Protein AF-A0A7H8TDL2-F1 (afdb_monomer)

Sequence (113 aa):
MQLPDQQLRAGHIPAEIYRQIPDSTDLRKVVIVQEAPRNYTGPIILTLLIIAGSIAVLLVIAFVAQIVAASAVAVLSATGGLSYTINRASKKRELPRSRVRSQPVRSKHRRFK

Secondary structure (DSSP, 8-state):
--HHHHHHHTTPPPHHHHTTS-TTS-GGG-----------HHHHHHHHHHHHHHHHHHHHHHHHHHHHHHHHHHHHHHHHHHHHHHHHHHHHH--------------------

Foldseek 3Di:
DPPPVVCVVVVHDDPVVVVVDPPPDDPVPDDDDPDDPPDCPVVVVVVVCVVVVVVVVVVVVVVVVVVVVVVVVVCCCVVVVVVVVVVVVVVVVPPDPDDPDDDDPDDDDDDDD

Radius of gyration: 48.39 Å; Cα contacts (8 Å, |Δi|>4): 10; chains: 1; bounding box: 110×37×119 Å

Organism: Streptomyces chartreusis (NCBI:txid1969)

Solvent-accessible surface area (backbone atoms only — not comparable to full-atom values): 7305 Å² total; per-residue (Å²): 139,74,62,68,67,53,36,52,74,68,74,39,81,56,74,72,55,61,75,72,50,60,94,88,58,62,76,93,72,68,78,83,78,78,74,75,81,86,73,60,64,64,64,53,52,52,52,52,50,52,53,52,49,52,53,51,53,52,50,50,53,52,49,53,51,48,52,53,53,50,49,53,50,51,51,47,50,56,51,49,52,48,50,54,49,50,54,51,53,55,63,63,66,72,59,82,89,75,79,92,78,78,84,81,88,77,76,91,80,90,74,91,129

Mean predicted aligned error: 19.26 Å

pLDDT: mean 71.49, std 17.08, range [43.12, 98.38]

Structure (mmCIF, N/CA/C/O backbone):
data_AF-A0A7H8TDL2-F1
#
_entry.id   AF-A0A7H8TDL2-F1
#
loop_
_atom_site.group_PDB
_atom_site.id
_atom_site.type_symbol
_atom_site.label_atom_id
_atom_site.label_alt_id
_atom_site.label_comp_id
_atom_site.label_asym_id
_atom_site.label_entity_id
_atom_site.label_seq_id
_atom_site.pdbx_PDB_ins_code
_atom_site.Cartn_x
_atom_site.Cartn_y
_atom_site.Cartn_z
_atom_site.occupancy
_atom_site.B_iso_or_equiv
_atom_site.auth_seq_id
_atom_site.auth_comp_id
_atom_site.auth_asym_id
_atom_site.auth_atom_id
_atom_site.pdbx_PDB_model_num
ATOM 1 N N . MET A 1 1 ? -6.374 -12.258 33.564 1.00 43.12 1 MET A N 1
ATOM 2 C CA . MET A 1 1 ? -7.160 -12.008 34.792 1.00 43.12 1 MET A CA 1
ATOM 3 C C . MET A 1 1 ? -8.336 -11.107 34.416 1.00 43.12 1 MET A C 1
ATOM 5 O O . MET A 1 1 ? -8.136 -9.916 34.258 1.00 43.12 1 MET A O 1
ATOM 9 N N . GLN A 1 2 ? -9.517 -11.688 34.162 1.00 55.22 2 GLN A N 1
ATOM 10 C CA . GLN A 1 2 ? -10.737 -11.022 33.646 1.00 55.22 2 GLN A CA 1
ATOM 11 C C . GLN A 1 2 ? -11.838 -10.930 34.722 1.00 55.22 2 GLN A C 1
ATOM 13 O O . GLN A 1 2 ? -13.022 -11.091 34.443 1.00 55.22 2 GLN A O 1
ATOM 18 N N . LEU A 1 3 ? -11.449 -10.743 35.984 1.00 60.72 3 LEU A N 1
ATOM 19 C CA . LEU A 1 3 ? -12.403 -10.673 37.092 1.00 60.72 3 LEU A CA 1
ATOM 20 C C . LEU A 1 3 ? -13.315 -9.425 37.082 1.00 60.72 3 LEU A C 1
ATOM 22 O O . LEU A 1 3 ? -14.504 -9.595 37.349 1.00 60.72 3 LEU A O 1
ATOM 26 N N . PRO A 1 4 ? -12.841 -8.198 36.772 1.00 59.53 4 PRO A N 1
ATOM 27 C CA . PRO A 1 4 ? -13.658 -7.005 37.011 1.00 59.53 4 PRO A CA 1
ATOM 28 C C . PRO A 1 4 ? -14.855 -6.886 36.055 1.00 59.53 4 PRO A C 1
ATOM 30 O O . PRO A 1 4 ? -15.955 -6.553 36.493 1.00 59.53 4 PRO A O 1
ATOM 33 N N . ASP A 1 5 ? -14.682 -7.251 34.781 1.00 60.34 5 ASP A N 1
ATOM 34 C CA . ASP A 1 5 ? -15.746 -7.160 33.771 1.00 60.34 5 ASP A CA 1
ATOM 35 C C . ASP A 1 5 ? -16.893 -8.142 34.044 1.00 60.34 5 ASP A C 1
ATOM 37 O O . ASP A 1 5 ? -18.061 -7.828 33.814 1.00 60.34 5 ASP A O 1
ATOM 41 N N . GLN A 1 6 ? -16.580 -9.331 34.570 1.00 60.09 6 GLN A N 1
ATOM 42 C CA . GLN A 1 6 ? -17.589 -10.333 34.923 1.00 60.09 6 GLN A CA 1
ATOM 43 C C . GLN A 1 6 ? -18.373 -9.939 36.178 1.00 60.09 6 GLN A C 1
ATOM 45 O O . GLN A 1 6 ? -19.579 -10.176 36.233 1.00 60.09 6 GLN A O 1
ATOM 50 N N . GLN A 1 7 ? -17.726 -9.293 37.154 1.00 57.59 7 GLN A N 1
ATOM 51 C CA . GLN A 1 7 ? -18.399 -8.797 38.359 1.00 57.59 7 GLN A CA 1
ATOM 52 C C . GLN A 1 7 ? -19.342 -7.629 38.048 1.00 57.59 7 GLN A C 1
ATOM 54 O O . GLN A 1 7 ? -20.481 -7.634 38.517 1.00 57.59 7 GLN A O 1
ATOM 59 N N . LEU A 1 8 ? -18.932 -6.704 37.170 1.00 61.84 8 LEU A N 1
ATOM 60 C CA . LEU A 1 8 ? -19.797 -5.623 36.682 1.00 61.84 8 LEU A CA 1
ATOM 61 C C . LEU A 1 8 ? -21.012 -6.161 35.913 1.00 61.84 8 LEU A C 1
ATOM 63 O O . LEU A 1 8 ? -22.133 -5.695 36.112 1.00 61.84 8 LEU A O 1
ATOM 67 N N . ARG A 1 9 ? -20.816 -7.186 35.074 1.00 61.66 9 ARG A N 1
ATOM 68 C CA . ARG A 1 9 ? -21.903 -7.833 34.317 1.00 61.66 9 ARG A CA 1
ATOM 69 C C . ARG A 1 9 ? -22.863 -8.635 35.204 1.00 61.66 9 ARG A C 1
ATOM 71 O O . ARG A 1 9 ? -24.020 -8.803 34.835 1.00 61.66 9 ARG A O 1
ATOM 78 N N . ALA A 1 10 ? -22.393 -9.093 36.365 1.00 64.19 10 ALA A N 1
ATOM 79 C CA . ALA A 1 10 ? -23.187 -9.755 37.401 1.00 64.19 10 ALA A CA 1
ATOM 80 C C . ALA A 1 10 ? -23.908 -8.768 38.345 1.00 64.19 10 ALA A C 1
ATOM 82 O O . ALA A 1 10 ? -24.523 -9.192 39.322 1.00 64.19 10 ALA A O 1
ATOM 83 N N . GLY A 1 11 ? -23.835 -7.456 38.083 1.00 59.44 11 GLY A N 1
ATOM 84 C CA . GLY A 1 11 ? -24.460 -6.433 38.926 1.00 59.44 11 GLY A CA 1
ATOM 85 C C . GLY A 1 11 ? -23.774 -6.253 40.283 1.00 59.44 11 GLY A C 1
ATOM 86 O O . GLY A 1 11 ? -24.365 -5.687 41.201 1.00 59.44 11 GLY A O 1
ATOM 87 N N . HIS A 1 12 ? -22.544 -6.746 40.441 1.00 64.12 12 HIS A N 1
ATOM 88 C CA . HIS A 1 12 ? -21.730 -6.518 41.628 1.00 64.12 12 HIS A CA 1
ATOM 89 C C . HIS A 1 12 ? -20.793 -5.337 41.392 1.00 64.12 12 HIS A C 1
ATOM 91 O O . HIS A 1 12 ? -20.029 -5.303 40.429 1.00 64.12 12 HIS A O 1
ATOM 97 N N . ILE A 1 13 ? -20.860 -4.357 42.292 1.00 63.59 13 ILE A N 1
ATOM 98 C CA . ILE A 1 13 ? -19.959 -3.208 42.289 1.00 63.59 13 ILE A CA 1
ATOM 99 C C . ILE A 1 13 ? -18.567 -3.723 42.701 1.00 63.59 13 ILE A C 1
ATOM 101 O O . ILE A 1 13 ? -18.439 -4.323 43.771 1.00 63.59 13 ILE A O 1
ATOM 105 N N . PRO A 1 14 ? -17.521 -3.546 41.873 1.00 65.19 14 PRO A N 1
ATOM 106 C CA . PRO A 1 14 ? -16.172 -3.982 42.206 1.00 65.19 14 PRO A CA 1
ATOM 107 C C . PRO A 1 14 ? -15.702 -3.354 43.521 1.00 65.19 14 PRO A C 1
ATOM 109 O O . PRO A 1 14 ? -15.897 -2.160 43.748 1.00 65.19 14 PRO A O 1
ATOM 112 N N . ALA A 1 15 ? -15.031 -4.141 44.367 1.00 62.38 15 ALA A N 1
ATOM 113 C CA . ALA A 1 15 ? -14.517 -3.701 45.672 1.00 62.38 15 ALA A CA 1
ATOM 114 C C . ALA A 1 15 ? -13.59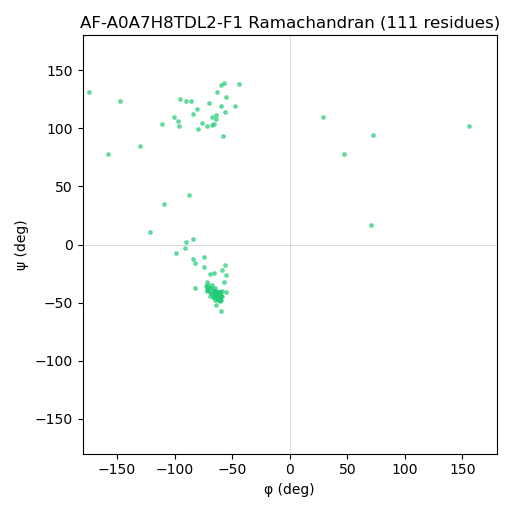8 -2.466 45.587 1.00 62.38 15 ALA A C 1
ATOM 116 O O . ALA A 1 15 ? -13.505 -1.688 46.532 1.00 62.38 15 ALA A O 1
ATOM 117 N N . GLU A 1 16 ? -12.952 -2.261 44.439 1.00 64.94 16 GLU A N 1
ATOM 118 C CA . GLU A 1 16 ? -12.104 -1.097 44.185 1.00 64.94 16 GLU A CA 1
ATOM 119 C C . GLU A 1 16 ? -12.914 0.200 44.014 1.00 64.94 16 GLU A C 1
ATOM 121 O O . GLU 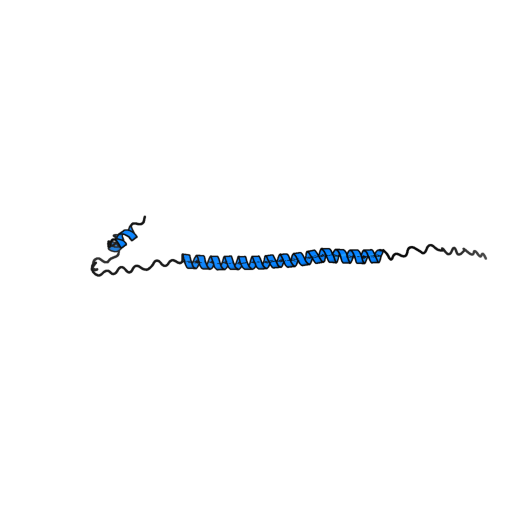A 1 16 ? -12.474 1.262 44.442 1.00 64.94 16 GLU A O 1
ATOM 126 N N . ILE A 1 17 ? -14.135 0.119 43.467 1.00 66.25 17 ILE A N 1
ATOM 127 C CA . ILE A 1 17 ? -15.028 1.280 43.330 1.00 66.25 17 ILE A CA 1
ATOM 128 C C . ILE A 1 17 ? -15.563 1.694 44.705 1.00 66.25 17 ILE A C 1
ATOM 130 O O . ILE A 1 17 ? -15.642 2.884 44.989 1.00 66.25 17 ILE A O 1
ATOM 134 N N . TYR A 1 18 ? -15.836 0.739 45.601 1.00 62.69 18 TYR A N 1
ATOM 135 C CA . TYR A 1 18 ? -16.234 1.043 46.983 1.00 62.69 18 TYR A CA 1
ATOM 136 C C . TYR A 1 18 ? -15.207 1.898 47.736 1.00 62.69 18 TYR A C 1
ATOM 138 O O . TYR A 1 18 ? -15.602 2.718 48.553 1.00 62.69 18 TYR A O 1
ATOM 146 N N . ARG A 1 19 ? -13.907 1.753 47.446 1.00 67.50 19 ARG A N 1
ATOM 147 C CA . ARG A 1 19 ? -12.848 2.570 48.068 1.00 67.50 19 ARG A CA 1
ATOM 148 C C . ARG A 1 19 ? -12.776 4.001 47.540 1.00 67.50 19 ARG A C 1
ATOM 150 O O . ARG A 1 19 ? -12.175 4.851 48.187 1.00 67.50 19 ARG A O 1
ATOM 157 N N . GLN A 1 20 ? -13.340 4.255 46.363 1.00 71.12 20 GLN A N 1
ATOM 158 C CA . GLN A 1 20 ? -13.337 5.569 45.718 1.00 71.12 20 GLN A CA 1
ATOM 159 C C . GLN A 1 20 ? -14.651 6.332 45.944 1.00 71.12 20 GLN A C 1
ATOM 161 O O . GLN A 1 20 ? -14.740 7.507 45.591 1.00 71.12 20 GLN A O 1
ATOM 166 N N . ILE A 1 21 ? -15.664 5.687 46.535 1.00 66.38 21 ILE A N 1
ATOM 167 C CA . ILE A 1 21 ? -16.933 6.319 46.898 1.00 66.38 21 ILE A CA 1
ATOM 168 C C . ILE A 1 21 ? -16.773 6.974 48.281 1.00 66.38 21 ILE A C 1
ATOM 170 O O . ILE A 1 21 ? -16.437 6.280 49.236 1.00 66.38 21 ILE A O 1
ATOM 174 N N . PRO A 1 22 ? -17.027 8.287 48.424 1.00 71.69 22 PRO A N 1
ATOM 175 C CA . PRO A 1 22 ? -17.036 8.946 49.728 1.00 71.69 22 PRO A CA 1
ATOM 176 C C . PRO A 1 22 ? -18.088 8.328 50.658 1.00 71.69 22 PRO A C 1
ATOM 178 O O . PRO A 1 22 ? -19.227 8.135 50.229 1.00 71.69 22 PRO A O 1
ATOM 181 N N . ASP A 1 23 ? -17.743 8.104 51.930 1.00 68.19 23 ASP A N 1
ATOM 182 C CA . ASP A 1 23 ? -18.572 7.401 52.932 1.00 68.19 23 ASP A CA 1
ATOM 183 C C . ASP A 1 23 ? -19.980 8.000 53.152 1.00 68.19 23 ASP A C 1
ATOM 185 O O . ASP A 1 23 ? -20.870 7.334 53.678 1.00 68.19 23 ASP A O 1
ATOM 189 N N . SER A 1 24 ? -20.216 9.251 52.739 1.00 70.25 24 SER A N 1
ATOM 190 C CA . SER A 1 24 ? -21.518 9.934 52.806 1.00 70.25 24 SER A CA 1
ATOM 191 C C . SER A 1 24 ? -22.400 9.749 51.560 1.00 70.25 24 SER A C 1
ATOM 193 O O . SER A 1 24 ? -23.487 10.325 51.481 1.00 70.25 24 SER A O 1
ATOM 195 N N . THR A 1 25 ? -21.950 8.968 50.576 1.00 66.19 25 THR A N 1
ATOM 196 C CA . THR A 1 25 ? -22.644 8.782 49.295 1.00 66.19 25 THR A CA 1
ATOM 197 C C . THR A 1 25 ? -23.614 7.606 49.366 1.00 66.19 25 THR A C 1
ATOM 199 O O . THR A 1 25 ? -23.223 6.473 49.637 1.00 66.19 25 THR A O 1
ATOM 202 N N . ASP A 1 26 ? -24.890 7.856 49.067 1.00 64.50 26 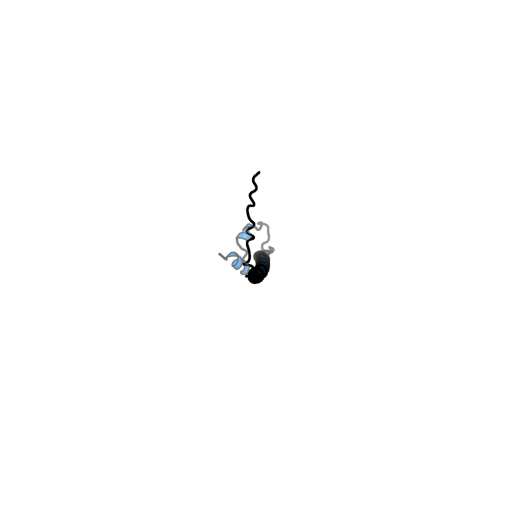ASP A N 1
ATOM 203 C CA . ASP A 1 26 ? -25.909 6.808 48.989 1.00 64.50 26 ASP A CA 1
ATOM 204 C C . ASP A 1 26 ? -25.638 5.867 47.804 1.00 64.50 26 ASP A C 1
ATOM 206 O O . ASP A 1 26 ? -25.814 6.225 46.635 1.00 64.50 26 ASP A O 1
ATOM 210 N N . LEU A 1 27 ? -25.245 4.633 48.123 1.00 66.69 27 LEU A N 1
ATOM 211 C CA . LEU A 1 27 ? -24.951 3.560 47.171 1.00 66.69 27 LEU A CA 1
ATOM 212 C C . LEU A 1 27 ? -26.144 3.207 46.271 1.00 66.69 27 LEU A C 1
ATOM 214 O O . LEU A 1 27 ? -25.944 2.680 45.177 1.00 66.69 27 LEU A O 1
ATOM 218 N N . ARG A 1 28 ? -27.381 3.518 46.685 1.00 65.31 28 ARG A N 1
ATOM 219 C CA . ARG A 1 28 ? -28.585 3.305 45.863 1.00 65.31 28 ARG A CA 1
ATOM 220 C C . ARG A 1 28 ? -28.719 4.322 44.727 1.00 65.31 28 ARG A C 1
ATOM 222 O O . ARG A 1 28 ? -29.566 4.136 43.854 1.00 65.31 28 ARG A O 1
ATOM 229 N N . LYS A 1 29 ? -27.909 5.387 44.731 1.00 61.94 29 LYS A N 1
ATOM 230 C CA . LYS A 1 29 ? -27.976 6.506 43.779 1.00 61.94 29 LYS A CA 1
ATOM 231 C C . LYS A 1 29 ? -26.676 6.720 42.991 1.00 61.94 29 LYS A C 1
ATOM 233 O O . LYS A 1 29 ? -26.531 7.731 42.307 1.00 61.94 29 LYS A O 1
ATOM 238 N N . VAL A 1 30 ? -25.732 5.782 43.064 1.00 63.31 30 VAL A N 1
ATOM 239 C CA . VAL A 1 30 ? -24.469 5.853 42.317 1.00 63.31 30 VAL A CA 1
ATOM 240 C C . VAL A 1 30 ? -24.697 5.393 40.878 1.00 63.31 30 VAL A C 1
ATOM 242 O O . VAL A 1 30 ? -25.030 4.238 40.623 1.00 63.31 30 VAL A O 1
ATOM 245 N N . VAL A 1 31 ? -24.495 6.302 39.925 1.00 65.19 31 VAL A N 1
ATOM 246 C CA . VAL A 1 31 ? -24.508 5.990 38.491 1.00 65.19 31 VAL A CA 1
ATOM 247 C C . VAL A 1 31 ? -23.066 5.784 38.041 1.00 65.19 31 VAL A C 1
ATOM 249 O O . VAL A 1 31 ? -22.300 6.739 37.934 1.00 65.19 31 VAL A O 1
ATOM 252 N N . ILE A 1 32 ? -22.685 4.532 37.787 1.00 66.12 32 ILE A N 1
ATOM 253 C CA . ILE A 1 32 ? -21.370 4.192 37.234 1.00 66.12 32 ILE A CA 1
ATOM 254 C C . ILE A 1 32 ? -21.431 4.437 35.726 1.00 66.12 32 ILE A C 1
ATOM 256 O O . ILE A 1 32 ? -21.962 3.622 34.969 1.00 66.12 32 ILE A O 1
ATOM 260 N N . VAL A 1 33 ? -20.911 5.582 35.286 1.00 67.50 33 VAL A N 1
ATOM 261 C CA . VAL A 1 33 ? -20.760 5.878 33.860 1.00 67.50 33 VAL A CA 1
ATOM 262 C C . VAL A 1 33 ? -19.563 5.084 33.351 1.00 67.50 33 VAL A C 1
ATOM 264 O O . VAL A 1 33 ? -18.417 5.423 33.630 1.00 67.50 33 VAL A O 1
ATOM 267 N N . GLN A 1 34 ? -19.827 3.999 32.623 1.00 61.38 34 GLN A N 1
ATOM 268 C CA . GLN A 1 34 ? -18.776 3.309 31.885 1.00 61.38 34 GLN A CA 1
ATOM 269 C C . GLN A 1 34 ? -18.369 4.184 30.700 1.00 61.38 34 GLN A C 1
ATOM 271 O O . GLN A 1 34 ? -19.078 4.249 29.695 1.00 61.38 34 GLN A O 1
ATOM 276 N N . GLU A 1 35 ? -17.238 4.878 30.816 1.00 65.19 35 GLU A N 1
ATOM 277 C CA . GLU A 1 35 ? -16.592 5.457 29.644 1.00 65.19 35 GLU A CA 1
ATOM 278 C C . GLU A 1 35 ? -16.252 4.316 28.681 1.00 65.19 35 GLU A C 1
ATOM 280 O O . GLU A 1 35 ? -15.517 3.389 29.026 1.00 65.19 35 GLU A O 1
ATOM 285 N N . ALA A 1 36 ? -16.819 4.353 27.472 1.00 61.59 36 ALA A N 1
ATOM 286 C CA . ALA A 1 36 ? -16.457 3.402 26.432 1.00 61.59 36 ALA A CA 1
ATOM 287 C C . ALA A 1 36 ? -14.932 3.476 26.223 1.00 61.59 36 ALA A C 1
ATOM 289 O O . ALA A 1 36 ? -14.421 4.582 26.001 1.00 61.59 36 ALA A O 1
ATOM 290 N N . PRO A 1 37 ? -14.195 2.347 26.287 1.00 67.88 37 PRO A N 1
ATOM 291 C CA . PRO A 1 37 ? -12.748 2.364 26.141 1.00 67.88 37 PRO A CA 1
ATOM 292 C C . PRO A 1 37 ? -12.380 3.029 24.813 1.00 67.88 37 PRO A C 1
ATOM 294 O O . PRO A 1 37 ? -12.703 2.514 23.740 1.00 67.88 37 PRO A O 1
ATOM 297 N N . ARG A 1 38 ? -11.731 4.198 24.861 1.00 72.06 38 ARG A N 1
ATOM 298 C CA . ARG A 1 38 ? -11.255 4.868 23.646 1.00 72.06 38 ARG A CA 1
ATOM 299 C C . ARG A 1 38 ? -10.138 4.023 23.042 1.00 72.06 38 ARG A C 1
ATOM 301 O O . ARG A 1 38 ? -9.016 4.031 23.538 1.00 72.06 38 ARG A O 1
ATOM 308 N N . ASN A 1 39 ? -10.451 3.286 21.979 1.00 76.06 39 ASN A N 1
ATOM 309 C CA . ASN A 1 39 ? -9.486 2.449 21.279 1.00 76.06 39 ASN A CA 1
ATOM 310 C C . ASN A 1 39 ? -8.980 3.138 20.003 1.00 76.06 39 ASN A C 1
ATOM 312 O O . ASN A 1 39 ? -9.706 3.258 19.017 1.00 76.06 39 ASN A O 1
ATOM 316 N N . TYR A 1 40 ? -7.714 3.554 20.011 1.00 85.12 40 TYR A N 1
ATOM 317 C CA . TYR A 1 40 ? -7.060 4.206 18.871 1.00 85.12 40 TYR A CA 1
ATOM 318 C C . TYR A 1 40 ? -6.349 3.226 17.930 1.00 85.12 40 TYR A C 1
ATOM 320 O O . TYR A 1 40 ? -5.838 3.64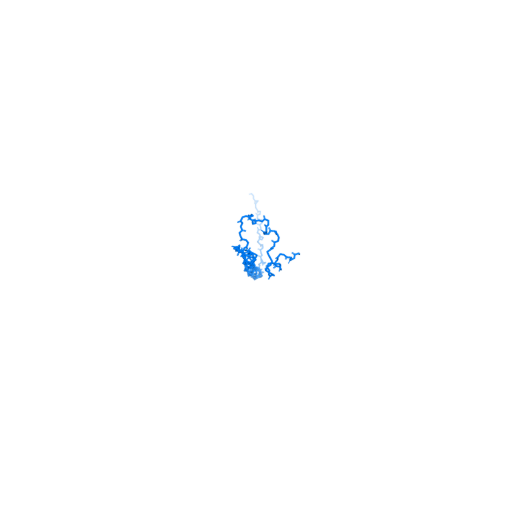1 16.890 1.00 85.12 40 TYR A O 1
ATOM 328 N N . THR A 1 41 ? -6.336 1.926 18.240 1.00 88.69 41 THR A N 1
ATOM 329 C CA . THR A 1 41 ? -5.653 0.916 17.421 1.00 88.69 41 THR A CA 1
ATOM 330 C C . THR A 1 41 ? -6.191 0.868 15.990 1.00 88.69 41 THR A C 1
ATOM 332 O O . THR A 1 41 ? -5.403 0.790 15.053 1.00 88.69 41 THR A O 1
ATOM 335 N N . GLY A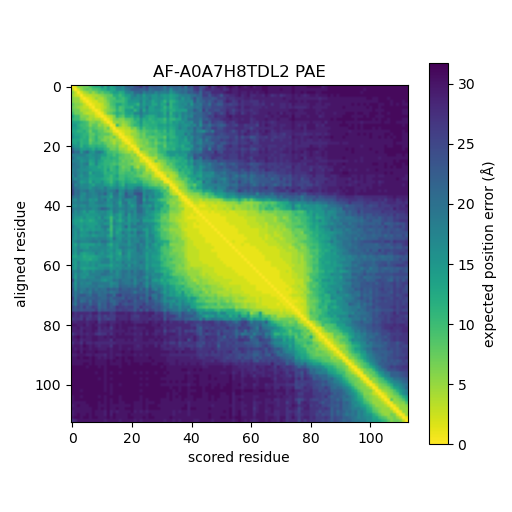 1 42 ? -7.510 0.985 15.799 1.00 89.31 42 GLY A N 1
ATOM 336 C CA . GLY A 1 42 ? -8.125 1.022 1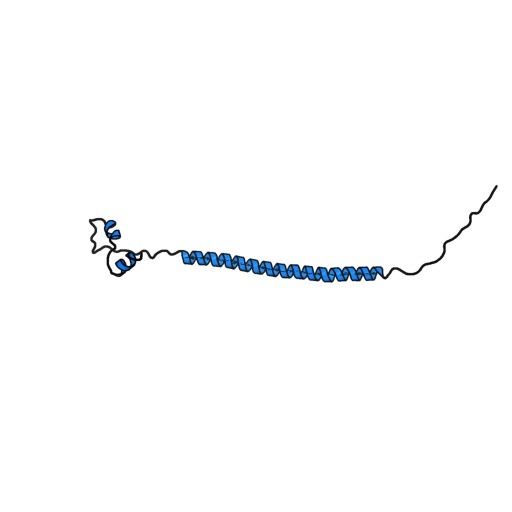4.465 1.00 89.31 42 GLY A CA 1
ATOM 337 C C . GLY A 1 42 ? -7.613 2.192 13.611 1.00 89.31 42 GLY A C 1
ATOM 338 O O . GLY A 1 42 ? -7.036 1.952 12.549 1.00 89.31 42 GLY A O 1
ATOM 339 N N . PRO A 1 43 ? -7.751 3.447 14.083 1.00 91.88 43 PRO A N 1
ATOM 340 C CA . PRO A 1 43 ? -7.202 4.617 13.400 1.00 91.88 43 PRO A CA 1
ATOM 341 C C . PRO A 1 43 ? -5.694 4.536 13.119 1.00 91.88 43 PRO A C 1
ATOM 343 O O . PRO A 1 43 ? -5.264 4.907 12.031 1.00 91.88 43 PRO A O 1
ATOM 346 N N . ILE A 1 44 ? -4.893 4.026 14.061 1.00 93.75 44 ILE A N 1
ATOM 347 C CA . ILE A 1 44 ? -3.434 3.902 13.896 1.00 93.75 44 ILE A CA 1
ATOM 348 C C . ILE A 1 44 ? -3.080 2.894 12.794 1.00 93.75 44 ILE A C 1
ATOM 350 O O . ILE A 1 44 ? -2.226 3.161 11.953 1.00 93.75 44 ILE A O 1
ATOM 354 N N . ILE A 1 45 ? -3.737 1.734 12.767 1.00 96.62 45 ILE A N 1
ATOM 355 C CA . ILE A 1 45 ? -3.478 0.725 11.731 1.00 96.62 45 ILE A CA 1
ATOM 356 C C . ILE A 1 45 ? -3.898 1.251 10.356 1.00 96.62 45 ILE A C 1
ATOM 358 O O . ILE A 1 45 ? -3.192 1.034 9.370 1.00 96.62 45 ILE A O 1
ATOM 362 N N . LEU A 1 46 ? -5.016 1.978 10.288 1.00 95.62 46 LEU A N 1
ATOM 363 C CA . LEU A 1 46 ? -5.507 2.560 9.045 1.00 95.62 46 LEU A CA 1
ATOM 364 C C . LEU A 1 46 ? -4.500 3.547 8.442 1.00 95.62 46 LEU A C 1
ATOM 366 O O . LEU A 1 46 ? -4.207 3.468 7.250 1.00 95.62 46 LEU A O 1
ATOM 370 N N . THR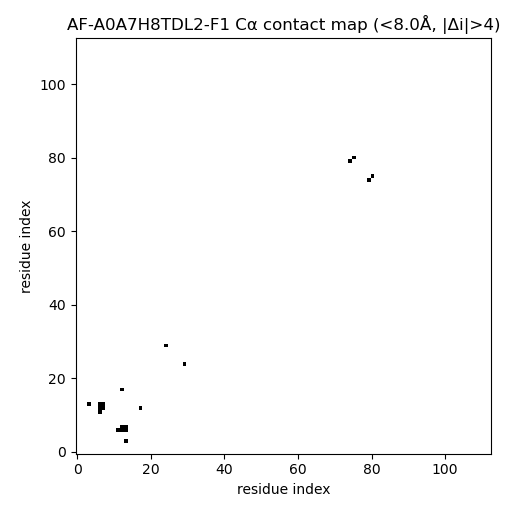 A 1 47 ? -3.938 4.449 9.249 1.00 96.25 47 THR A N 1
ATOM 371 C CA . THR A 1 47 ? -2.953 5.422 8.753 1.00 96.25 47 THR A CA 1
ATOM 372 C C . THR A 1 47 ? -1.666 4.741 8.303 1.00 96.25 47 THR A C 1
ATOM 374 O O . THR A 1 47 ? -1.155 5.068 7.231 1.00 96.25 47 THR A O 1
ATOM 377 N N . LEU A 1 48 ? -1.179 3.747 9.052 1.00 97.00 48 LEU A N 1
ATOM 378 C CA . LEU A 1 48 ? -0.005 2.963 8.661 1.00 97.00 48 LEU A CA 1
ATOM 379 C C . LEU A 1 48 ? -0.216 2.237 7.328 1.00 97.00 48 LEU A C 1
ATOM 381 O O . LEU A 1 48 ? 0.659 2.292 6.464 1.00 97.00 48 LEU 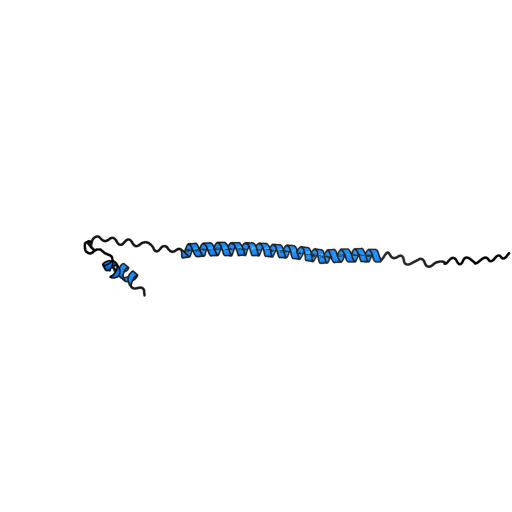A O 1
ATOM 385 N N . LEU A 1 49 ? -1.380 1.613 7.129 1.00 98.12 49 LEU A N 1
ATOM 386 C CA . LEU A 1 49 ? -1.732 0.949 5.870 1.00 98.12 49 LEU A CA 1
ATOM 387 C C . LEU A 1 49 ? -1.790 1.927 4.697 1.00 98.12 49 LEU A C 1
ATOM 389 O O . LEU A 1 49 ? -1.264 1.621 3.628 1.00 98.12 49 LEU A O 1
ATOM 393 N N . ILE A 1 50 ? -2.394 3.102 4.887 1.00 97.62 50 ILE A N 1
ATOM 394 C CA . ILE A 1 50 ? -2.487 4.120 3.833 1.00 97.62 50 ILE A CA 1
ATOM 395 C C . ILE A 1 50 ? -1.093 4.611 3.441 1.00 97.62 50 ILE A C 1
ATOM 397 O O . ILE A 1 50 ? -0.790 4.696 2.250 1.00 97.62 50 ILE A O 1
ATOM 401 N N . ILE A 1 51 ? -0.234 4.906 4.418 1.00 98.19 51 ILE A N 1
ATOM 402 C CA . ILE A 1 51 ? 1.129 5.386 4.163 1.00 98.19 51 ILE A CA 1
ATOM 403 C C . ILE A 1 51 ? 1.946 4.303 3.454 1.00 98.19 51 ILE A C 1
ATOM 405 O O . ILE A 1 51 ? 2.505 4.557 2.387 1.00 98.19 51 ILE A O 1
ATOM 409 N N . ALA A 1 52 ? 1.978 3.087 4.004 1.00 97.75 52 ALA A N 1
ATOM 410 C CA . ALA A 1 52 ? 2.719 1.973 3.419 1.00 97.75 52 ALA A CA 1
ATOM 411 C C . ALA A 1 52 ? 2.217 1.631 2.008 1.00 97.75 52 ALA A C 1
ATOM 413 O O . ALA A 1 52 ? 3.022 1.468 1.090 1.00 97.75 52 ALA A O 1
ATOM 414 N N . GLY A 1 53 ? 0.897 1.586 1.811 1.00 97.25 53 GLY A N 1
ATOM 415 C CA . GLY A 1 53 ? 0.281 1.346 0.508 1.00 97.25 53 GLY A CA 1
ATOM 416 C C . GLY A 1 53 ? 0.613 2.442 -0.503 1.00 97.25 53 GLY A C 1
ATOM 417 O O . GLY A 1 53 ? 0.984 2.140 -1.634 1.00 97.25 53 GLY A O 1
ATOM 418 N N . SER A 1 54 ? 0.572 3.710 -0.087 1.00 97.88 54 SER A N 1
ATOM 419 C CA . SER A 1 54 ? 0.933 4.842 -0.952 1.00 97.88 54 SER A CA 1
ATOM 420 C C . SER A 1 54 ? 2.395 4.769 -1.392 1.00 97.88 54 SER A C 1
ATOM 422 O O . SER A 1 54 ? 2.693 4.928 -2.575 1.00 97.88 54 SER A O 1
ATOM 424 N N . ILE A 1 55 ? 3.309 4.466 -0.466 1.00 98.38 55 ILE A N 1
ATOM 425 C CA . ILE A 1 55 ? 4.733 4.285 -0.779 1.00 98.38 55 ILE A CA 1
ATOM 426 C C . ILE A 1 55 ? 4.920 3.120 -1.755 1.00 98.38 55 ILE A C 1
ATOM 428 O O . ILE A 1 55 ? 5.631 3.266 -2.748 1.00 98.38 55 ILE A O 1
ATOM 432 N N . ALA A 1 56 ? 4.259 1.985 -1.519 1.00 98.19 56 ALA A N 1
ATOM 433 C CA . ALA A 1 56 ? 4.343 0.829 -2.405 1.00 98.19 56 ALA A CA 1
ATOM 434 C C . ALA A 1 56 ? 3.879 1.165 -3.831 1.00 98.19 56 ALA A C 1
ATOM 436 O O . ALA A 1 56 ? 4.567 0.828 -4.793 1.00 98.19 56 ALA A O 1
ATOM 437 N N . VAL A 1 57 ? 2.764 1.888 -3.977 1.00 98.31 57 VAL A N 1
ATOM 438 C CA . VAL A 1 57 ? 2.267 2.341 -5.287 1.00 98.31 57 VAL A CA 1
ATOM 439 C C . VAL A 1 57 ? 3.290 3.239 -5.985 1.00 98.31 57 VAL A C 1
ATOM 441 O O . VAL A 1 57 ? 3.586 3.024 -7.161 1.00 98.31 57 VAL A O 1
ATOM 444 N N . LEU A 1 58 ? 3.883 4.201 -5.273 1.00 98.25 58 LEU A N 1
ATOM 445 C CA . LEU A 1 58 ? 4.921 5.069 -5.840 1.00 98.25 58 LEU A CA 1
ATOM 446 C C . LEU A 1 58 ? 6.154 4.278 -6.291 1.00 98.25 58 LEU A C 1
ATOM 448 O O . LEU A 1 58 ? 6.691 4.546 -7.366 1.00 98.25 58 LEU A O 1
ATOM 452 N N . LEU A 1 59 ? 6.579 3.281 -5.512 1.00 98.19 59 LEU A N 1
ATOM 453 C CA . LEU A 1 59 ? 7.698 2.412 -5.877 1.00 98.19 59 LEU A CA 1
ATOM 454 C C . LEU A 1 59 ? 7.391 1.573 -7.118 1.00 98.19 59 LEU A C 1
ATOM 456 O O . LEU A 1 59 ? 8.254 1.448 -7.984 1.00 98.19 59 LEU A O 1
ATOM 460 N N . VAL A 1 60 ? 6.171 1.047 -7.250 1.00 98.38 60 VAL A N 1
ATOM 461 C CA . VAL A 1 60 ? 5.748 0.313 -8.454 1.00 98.38 60 VAL A CA 1
ATOM 462 C C . VAL A 1 60 ? 5.788 1.221 -9.681 1.00 98.38 60 VAL A C 1
ATOM 464 O O . VAL A 1 60 ? 6.339 0.831 -10.709 1.00 98.38 60 VAL A O 1
ATOM 467 N N . ILE A 1 61 ? 5.270 2.446 -9.574 1.00 98.12 61 ILE A N 1
ATOM 468 C CA . ILE A 1 61 ? 5.309 3.420 -10.674 1.00 98.12 61 ILE A CA 1
ATOM 469 C C . ILE A 1 61 ? 6.759 3.739 -11.057 1.00 98.12 61 ILE A C 1
ATOM 471 O O . ILE A 1 61 ? 7.111 3.690 -12.237 1.00 98.12 61 ILE A O 1
ATOM 475 N N . ALA A 1 62 ? 7.613 4.021 -10.071 1.00 98.00 62 ALA A N 1
ATOM 476 C CA . ALA A 1 62 ? 9.026 4.298 -10.304 1.00 98.00 62 ALA A CA 1
ATOM 477 C C . ALA A 1 62 ? 9.739 3.109 -10.966 1.00 98.00 62 ALA A C 1
ATOM 479 O O . ALA A 1 62 ? 10.507 3.299 -11.908 1.00 98.00 62 ALA A O 1
ATOM 480 N N . PHE A 1 63 ? 9.451 1.887 -10.523 1.00 97.75 63 PHE A N 1
ATOM 481 C CA . PHE A 1 63 ? 10.025 0.667 -11.082 1.00 97.75 63 PHE A CA 1
ATOM 482 C C . PHE A 1 63 ? 9.614 0.451 -12.543 1.00 97.75 63 PHE A C 1
ATOM 484 O O . PHE A 1 63 ? 10.466 0.198 -13.395 1.00 97.75 63 PHE A O 1
ATOM 491 N N . VAL A 1 64 ? 8.330 0.625 -12.867 1.00 98.12 64 VAL A N 1
ATOM 492 C CA . VAL A 1 64 ? 7.853 0.549 -14.257 1.00 98.12 64 VAL A CA 1
ATOM 493 C C . VAL A 1 64 ? 8.531 1.616 -15.118 1.00 98.12 64 VAL A C 1
ATOM 495 O O . VAL A 1 64 ? 9.017 1.305 -16.206 1.00 98.12 64 VAL A O 1
ATOM 498 N N . ALA A 1 65 ? 8.640 2.852 -14.627 1.00 97.19 65 ALA A N 1
ATOM 499 C CA . ALA A 1 65 ? 9.327 3.925 -15.344 1.00 97.19 65 ALA A CA 1
ATOM 500 C C . ALA A 1 65 ? 10.811 3.600 -15.598 1.00 97.19 65 ALA A C 1
ATOM 502 O O . ALA A 1 65 ? 11.310 3.834 -16.701 1.00 97.19 65 ALA A O 1
ATOM 503 N N . GLN A 1 66 ? 11.505 3.011 -14.618 1.00 95.94 66 GLN A N 1
ATOM 504 C CA . GLN A 1 66 ? 12.889 2.552 -14.773 1.00 95.94 66 GLN A CA 1
ATOM 505 C C . GLN A 1 66 ? 13.016 1.470 -15.845 1.00 95.94 66 GLN A C 1
ATOM 507 O O . GLN A 1 66 ? 13.923 1.555 -16.670 1.00 95.94 66 GLN A O 1
ATOM 512 N N . ILE A 1 67 ? 12.108 0.488 -15.876 1.00 96.88 67 ILE A N 1
ATOM 513 C CA . ILE A 1 67 ? 12.108 -0.557 -16.910 1.00 96.88 67 ILE A CA 1
ATOM 514 C C . ILE A 1 67 ? 11.926 0.064 -18.293 1.00 96.88 67 ILE A C 1
ATOM 516 O O . ILE A 1 67 ? 12.680 -0.257 -19.211 1.00 96.88 67 ILE A O 1
ATOM 520 N N . VAL A 1 68 ? 10.964 0.976 -18.449 1.00 95.06 68 VAL A N 1
ATOM 521 C CA . VAL A 1 68 ? 10.722 1.651 -19.729 1.00 95.06 68 VAL A CA 1
ATOM 522 C C . VAL A 1 68 ? 11.959 2.441 -20.158 1.00 95.06 68 VAL A C 1
ATOM 524 O O . VAL A 1 68 ? 12.437 2.259 -21.278 1.00 95.06 68 VAL A O 1
ATOM 527 N N . ALA A 1 69 ? 12.540 3.241 -19.264 1.00 93.06 69 ALA A N 1
ATOM 528 C CA . ALA A 1 69 ? 13.753 4.002 -19.553 1.00 93.06 69 ALA A CA 1
ATOM 529 C C . ALA A 1 69 ? 14.935 3.088 -19.926 1.00 93.06 69 ALA A C 1
ATOM 531 O O . ALA A 1 69 ? 15.590 3.305 -20.946 1.00 93.06 69 ALA A O 1
ATOM 532 N N . ALA A 1 70 ? 15.173 2.031 -19.147 1.00 92.56 70 ALA A N 1
ATOM 533 C CA . ALA A 1 70 ? 16.240 1.069 -19.399 1.00 92.56 70 ALA A CA 1
ATOM 534 C C . ALA A 1 70 ? 16.039 0.330 -20.728 1.00 92.56 70 ALA A C 1
ATOM 536 O O . ALA A 1 70 ? 16.993 0.163 -21.487 1.00 92.56 70 ALA A O 1
ATOM 537 N N . SER A 1 71 ? 14.804 -0.061 -21.048 1.00 91.44 71 SER A N 1
ATOM 538 C CA . SER A 1 71 ? 14.479 -0.727 -22.310 1.00 91.44 71 SER A CA 1
ATOM 539 C C . SER A 1 71 ? 14.727 0.181 -23.516 1.00 91.44 71 SER A C 1
ATOM 541 O O . SER A 1 71 ? 15.346 -0.251 -24.486 1.00 91.44 71 SER A O 1
ATOM 543 N N . ALA A 1 72 ? 14.342 1.459 -23.435 1.00 88.75 72 ALA A N 1
ATOM 544 C CA . ALA A 1 72 ? 14.583 2.429 -24.496 1.00 88.75 72 ALA A CA 1
ATOM 545 C C . ALA A 1 72 ? 16.087 2.627 -24.733 1.00 88.75 72 ALA A C 1
ATOM 547 O O . ALA A 1 72 ? 16.546 2.568 -25.875 1.00 88.75 72 ALA A O 1
ATOM 548 N N . VAL A 1 73 ? 16.868 2.786 -23.659 1.00 87.31 73 VAL A N 1
ATOM 549 C CA . VAL A 1 73 ? 18.333 2.893 -23.733 1.00 87.31 73 VAL A CA 1
ATOM 550 C C . VAL A 1 73 ? 18.953 1.616 -24.303 1.00 87.31 73 VAL A C 1
ATOM 552 O O . VAL A 1 73 ? 19.839 1.704 -25.149 1.00 87.31 73 VAL A O 1
ATOM 555 N N . ALA A 1 74 ? 18.478 0.436 -23.904 1.00 84.88 74 ALA A N 1
ATOM 556 C CA . ALA A 1 74 ? 18.973 -0.838 -24.420 1.00 84.88 74 ALA A CA 1
ATOM 557 C C . ALA A 1 74 ? 18.711 -0.987 -25.927 1.00 84.88 74 ALA A C 1
ATOM 559 O O . ALA A 1 74 ? 19.624 -1.330 -26.679 1.00 84.88 74 ALA A O 1
ATOM 560 N N . VAL A 1 75 ? 17.499 -0.663 -26.386 1.00 84.69 75 VAL A N 1
ATOM 561 C CA . VAL A 1 75 ? 17.134 -0.711 -27.809 1.00 84.69 75 VAL A CA 1
ATOM 562 C C . VAL A 1 75 ? 17.924 0.319 -28.613 1.00 84.69 75 VAL A C 1
ATOM 564 O O . VAL A 1 75 ? 18.462 -0.018 -29.666 1.00 84.69 75 VAL A O 1
ATOM 567 N N . LEU A 1 76 ? 18.053 1.557 -28.133 1.00 79.44 76 LEU A N 1
ATOM 568 C CA . LEU A 1 76 ? 18.854 2.593 -28.795 1.00 79.44 76 LEU A CA 1
ATOM 569 C C . LEU A 1 76 ? 20.343 2.243 -28.816 1.00 79.44 76 LEU A C 1
ATOM 571 O O . LEU A 1 76 ? 21.007 2.492 -29.815 1.00 79.44 76 LEU A O 1
ATOM 575 N N . SER A 1 77 ? 20.872 1.634 -27.759 1.00 71.31 77 SER A N 1
ATOM 576 C CA . SER A 1 77 ? 22.261 1.169 -27.712 1.00 71.31 77 SER A CA 1
ATOM 577 C C . SER A 1 77 ? 22.499 0.039 -28.717 1.00 71.31 77 SER A C 1
ATOM 579 O O . SER A 1 77 ? 23.439 0.098 -29.511 1.00 71.31 77 SER A O 1
ATOM 581 N N . ALA A 1 78 ? 21.591 -0.940 -28.771 1.00 73.88 78 ALA A N 1
ATOM 582 C CA . ALA A 1 78 ? 21.661 -2.037 -29.730 1.00 73.88 78 ALA A CA 1
ATOM 583 C C . ALA A 1 78 ? 21.505 -1.543 -31.178 1.00 73.88 78 ALA A C 1
ATOM 585 O O . ALA A 1 78 ? 22.319 -1.870 -32.035 1.00 73.88 78 ALA A O 1
ATOM 586 N N . THR A 1 79 ? 20.503 -0.707 -31.459 1.00 70.19 79 THR A N 1
ATOM 587 C CA . THR A 1 79 ? 20.163 -0.265 -32.825 1.00 70.19 79 THR A CA 1
ATOM 588 C C . THR A 1 79 ? 21.046 0.888 -33.305 1.00 70.19 79 THR A C 1
ATOM 590 O O . THR A 1 79 ? 21.442 0.929 -34.469 1.00 70.19 79 THR A O 1
ATOM 593 N N . GLY A 1 80 ? 21.394 1.817 -32.415 1.00 58.22 80 GLY A N 1
ATOM 594 C CA . GLY A 1 80 ? 22.305 2.933 -32.663 1.00 58.22 80 GLY A CA 1
ATOM 595 C C . GLY A 1 80 ? 23.751 2.465 -32.788 1.00 58.22 80 GLY A C 1
ATOM 596 O O . GLY A 1 80 ? 24.436 2.894 -33.712 1.00 58.22 80 GLY A O 1
ATOM 597 N N . GLY A 1 81 ? 24.191 1.510 -31.960 1.00 56.62 81 GLY A N 1
ATOM 598 C CA . GLY A 1 81 ? 25.471 0.818 -32.131 1.00 56.62 81 GLY A CA 1
ATOM 599 C C . GLY A 1 81 ? 25.548 0.055 -33.459 1.00 56.62 81 GLY A C 1
ATOM 600 O O . GLY A 1 81 ? 26.555 0.144 -34.166 1.00 56.62 81 GLY A O 1
ATOM 601 N N . LEU A 1 82 ? 24.466 -0.617 -33.868 1.00 55.19 82 LEU A N 1
ATOM 602 C CA . LEU A 1 82 ? 24.395 -1.295 -35.167 1.00 55.19 82 LEU A CA 1
ATOM 603 C C . LEU A 1 82 ? 24.364 -0.302 -36.344 1.00 55.19 82 LEU A C 1
ATOM 605 O O . LEU A 1 82 ? 25.112 -0.461 -37.301 1.00 55.19 82 LEU A O 1
ATOM 609 N N . SER A 1 83 ? 23.581 0.775 -36.269 1.00 55.94 83 SER A N 1
ATOM 610 C CA . SER A 1 83 ? 23.523 1.802 -37.323 1.00 55.94 83 SER A CA 1
ATOM 611 C C . SER A 1 83 ? 24.837 2.568 -37.478 1.00 55.94 83 SER A C 1
ATOM 613 O O . SER A 1 83 ? 25.279 2.805 -38.604 1.00 55.94 83 SER A O 1
ATOM 615 N N . TYR A 1 84 ? 25.509 2.924 -36.377 1.00 53.94 84 TYR A N 1
ATOM 616 C CA . TYR A 1 84 ? 26.804 3.610 -36.444 1.00 53.94 84 TYR A CA 1
ATOM 617 C C . TYR A 1 84 ? 27.907 2.689 -36.983 1.00 53.94 84 TYR A C 1
ATOM 619 O O . TYR A 1 84 ? 28.754 3.135 -37.762 1.00 53.94 84 TYR A O 1
ATOM 627 N N . THR A 1 85 ? 27.894 1.398 -36.626 1.00 57.28 85 THR A N 1
ATOM 628 C CA . THR A 1 85 ? 28.852 0.414 -37.162 1.00 57.28 85 THR A CA 1
ATOM 629 C C . THR A 1 85 ? 28.577 0.073 -38.625 1.00 57.28 85 THR A C 1
ATOM 631 O O . THR A 1 85 ? 29.531 0.022 -39.400 1.00 57.28 85 THR A O 1
ATOM 634 N N . ILE A 1 86 ? 27.316 -0.060 -39.049 1.00 58.91 86 ILE A N 1
ATOM 635 C CA . ILE A 1 86 ? 26.942 -0.294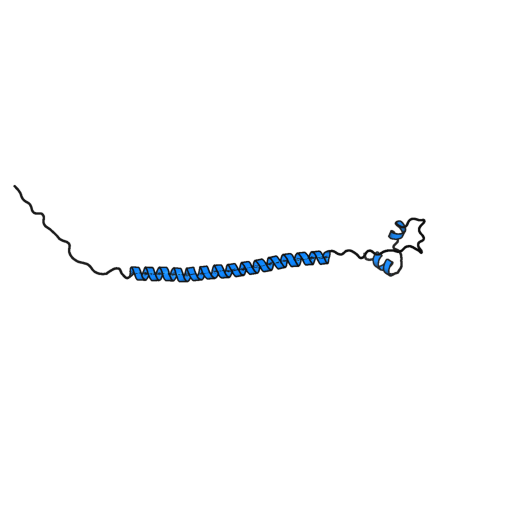 -40.454 1.00 58.91 86 ILE A CA 1
ATOM 636 C C . ILE A 1 86 ? 27.283 0.925 -41.324 1.00 58.91 86 ILE A C 1
ATOM 638 O O . ILE A 1 86 ? 27.902 0.762 -42.377 1.00 58.91 86 ILE A O 1
ATOM 642 N N . ASN A 1 87 ? 26.971 2.150 -40.886 1.00 56.69 87 ASN A N 1
ATOM 643 C CA . ASN A 1 87 ? 27.298 3.368 -41.637 1.00 56.69 87 ASN A CA 1
ATOM 644 C C . ASN A 1 87 ? 28.824 3.567 -41.753 1.00 56.69 87 ASN A C 1
ATOM 646 O O . ASN A 1 87 ? 29.348 3.875 -42.825 1.00 56.69 87 ASN A O 1
ATOM 650 N N . ARG A 1 88 ? 29.584 3.285 -40.685 1.00 56.88 88 ARG A N 1
ATOM 651 C CA . ARG A 1 88 ? 31.056 3.340 -40.724 1.00 56.88 88 ARG A CA 1
ATOM 652 C C . ARG A 1 88 ? 31.675 2.202 -41.547 1.00 56.88 88 ARG A C 1
ATOM 654 O O . ARG A 1 88 ? 32.678 2.435 -42.219 1.00 56.88 88 ARG A O 1
ATOM 661 N N . ALA A 1 89 ? 31.096 0.999 -41.534 1.00 59.03 89 ALA A N 1
ATOM 662 C CA . ALA A 1 89 ? 31.531 -0.127 -42.366 1.00 59.03 89 ALA A CA 1
ATOM 663 C C . ALA A 1 89 ? 31.251 0.115 -43.859 1.00 59.03 89 ALA A C 1
ATOM 665 O O . ALA A 1 89 ? 32.095 -0.210 -44.695 1.00 59.03 89 ALA A O 1
ATOM 666 N N . SER A 1 90 ? 30.123 0.755 -44.182 1.00 56.56 90 SER A N 1
ATOM 667 C CA . SER A 1 90 ? 29.802 1.229 -45.532 1.00 56.56 90 SER A CA 1
ATOM 668 C C . SER A 1 90 ? 30.818 2.277 -46.003 1.00 56.56 90 SER A C 1
ATOM 670 O O . SER A 1 90 ? 31.446 2.113 -47.049 1.00 56.56 90 SER A O 1
ATOM 672 N N . LYS A 1 91 ? 31.124 3.273 -45.159 1.00 55.06 91 LYS A N 1
ATOM 673 C CA . LYS A 1 91 ? 32.105 4.324 -45.478 1.00 55.06 91 LYS A CA 1
ATOM 674 C C . LYS A 1 91 ? 33.548 3.811 -45.614 1.00 55.06 91 LYS A C 1
ATOM 676 O O . LYS A 1 91 ? 34.354 4.426 -46.302 1.00 55.06 91 LYS A O 1
ATOM 681 N N . LYS A 1 92 ? 33.897 2.676 -44.990 1.00 56.78 92 LYS A N 1
ATOM 682 C CA . LYS A 1 92 ? 35.228 2.046 -45.120 1.00 56.78 92 LYS A CA 1
ATOM 683 C C . LYS A 1 92 ? 35.366 1.155 -46.366 1.00 56.78 92 LYS A C 1
ATOM 685 O O . LYS A 1 92 ? 36.486 0.763 -46.693 1.00 56.78 92 LYS A O 1
ATOM 690 N N . ARG A 1 93 ? 34.263 0.824 -47.056 1.00 57.47 93 ARG A N 1
ATOM 691 C CA . ARG A 1 93 ? 34.285 0.090 -48.336 1.00 57.47 93 ARG A CA 1
ATOM 692 C C . ARG A 1 93 ? 34.562 0.987 -49.547 1.00 57.47 93 ARG A C 1
ATOM 694 O O . ARG A 1 93 ? 34.995 0.461 -50.564 1.00 57.47 93 ARG A O 1
ATOM 701 N N . GLU A 1 94 ? 34.443 2.308 -49.418 1.00 53.19 94 GLU A N 1
ATOM 702 C CA . GLU A 1 94 ? 34.900 3.285 -50.422 1.00 53.19 94 GLU A CA 1
ATOM 703 C C . GLU A 1 94 ? 36.376 3.689 -50.238 1.00 53.19 94 GLU A C 1
ATOM 705 O O . GLU A 1 94 ? 36.754 4.852 -50.356 1.00 53.19 94 GLU A O 1
ATOM 710 N N . LEU A 1 95 ? 37.257 2.728 -49.955 1.00 57.69 95 LEU A N 1
ATOM 711 C CA . LEU A 1 95 ? 38.666 2.911 -50.299 1.00 57.69 95 LEU A CA 1
ATOM 712 C C . LEU A 1 95 ? 38.816 2.498 -51.766 1.00 57.69 95 LEU A C 1
ATOM 714 O O . LEU A 1 95 ? 38.672 1.307 -52.060 1.00 57.69 95 LEU A O 1
ATOM 718 N N . PRO A 1 96 ? 39.114 3.423 -52.698 1.00 50.81 96 PRO A N 1
ATOM 719 C CA . PRO A 1 96 ? 39.405 3.036 -54.062 1.00 50.81 96 PRO A CA 1
ATOM 720 C C . PRO A 1 96 ? 40.702 2.223 -54.060 1.00 50.81 96 PRO A C 1
ATOM 722 O O . PRO A 1 96 ? 41.815 2.748 -53.985 1.00 50.81 96 PRO A O 1
ATOM 725 N N . ARG A 1 97 ? 40.554 0.903 -54.194 1.00 59.62 97 ARG A N 1
ATOM 726 C CA . ARG A 1 97 ? 41.533 0.078 -54.899 1.00 59.62 97 ARG A CA 1
ATOM 727 C C . ARG A 1 97 ? 41.641 0.642 -56.314 1.00 59.62 97 ARG A C 1
ATOM 729 O O . ARG A 1 97 ? 40.847 0.258 -57.156 1.00 59.62 97 ARG A O 1
ATOM 736 N N . SER A 1 98 ? 42.592 1.550 -56.541 1.00 58.03 98 SER A N 1
ATOM 737 C CA . SER A 1 98 ? 43.438 1.624 -57.746 1.00 58.03 98 SER A CA 1
ATOM 738 C C . SER A 1 98 ? 43.981 3.038 -57.986 1.00 58.03 98 SER A C 1
ATOM 740 O O . SER A 1 98 ? 43.322 3.871 -58.603 1.00 58.03 98 SER A O 1
ATOM 742 N N . ARG A 1 99 ? 45.249 3.275 -57.634 1.00 51.25 99 ARG A N 1
ATOM 743 C CA . ARG A 1 99 ? 46.180 3.924 -58.573 1.00 51.25 99 ARG A CA 1
ATOM 744 C C . ARG A 1 99 ? 47.626 3.604 -58.215 1.00 51.25 99 ARG A C 1
ATOM 746 O O . ARG A 1 99 ? 48.377 4.406 -57.678 1.00 51.25 99 ARG A O 1
ATOM 753 N N . VAL A 1 100 ? 48.019 2.393 -58.589 1.00 57.59 100 VAL A N 1
ATOM 754 C CA . VAL A 1 100 ? 49.373 2.156 -59.081 1.00 57.59 100 VAL A CA 1
ATOM 755 C C . VAL A 1 100 ? 49.509 2.964 -60.372 1.00 57.59 100 VAL A C 1
ATOM 757 O O . VAL A 1 100 ? 48.883 2.586 -61.358 1.00 57.59 100 VAL A O 1
ATOM 760 N N . ARG A 1 101 ? 50.276 4.065 -60.382 1.00 46.25 101 ARG A N 1
ATOM 761 C CA . ARG A 1 101 ? 51.163 4.403 -61.513 1.00 46.25 101 ARG A CA 1
ATOM 762 C C . ARG A 1 101 ? 52.052 5.623 -61.247 1.00 46.25 101 ARG A C 1
ATOM 764 O O . ARG A 1 101 ? 51.568 6.709 -60.952 1.00 46.25 101 ARG A O 1
ATOM 771 N N . SER A 1 102 ? 53.335 5.403 -61.543 1.00 50.03 102 SER A N 1
ATOM 772 C CA . SER A 1 102 ? 54.352 6.358 -62.012 1.00 50.03 102 SER A CA 1
ATOM 773 C C . SER A 1 102 ? 54.912 7.390 -61.026 1.00 50.03 102 SER A C 1
ATOM 775 O O . SER A 1 102 ? 54.453 8.523 -60.931 1.00 50.03 102 SER A O 1
ATOM 777 N N . GLN A 1 103 ? 56.041 7.001 -60.423 1.00 61.16 103 GLN A N 1
ATOM 778 C CA . GLN A 1 103 ? 57.198 7.880 -60.229 1.00 61.16 103 GLN A CA 1
ATOM 779 C C . GLN A 1 103 ? 57.491 8.694 -61.503 1.00 61.16 103 GLN A C 1
ATOM 781 O O . GLN A 1 103 ? 57.549 8.105 -62.585 1.00 61.16 103 GLN A O 1
ATOM 786 N N . PRO A 1 104 ? 57.823 9.988 -61.394 1.00 51.72 104 PRO A N 1
ATOM 787 C CA . PRO A 1 104 ? 58.686 10.638 -62.359 1.00 51.72 104 PRO A CA 1
ATOM 788 C C . PRO A 1 104 ? 60.125 10.633 -61.833 1.00 51.72 104 PRO A C 1
ATOM 790 O O . PRO A 1 104 ? 60.525 11.448 -61.002 1.00 51.72 104 PRO A O 1
ATOM 793 N N . VAL A 1 105 ? 60.923 9.710 -62.368 1.00 60.00 105 VAL A N 1
ATOM 794 C CA . VAL A 1 105 ? 62.377 9.866 -62.455 1.00 60.00 105 VAL A CA 1
ATOM 795 C C . VAL A 1 105 ? 62.632 11.058 -63.377 1.00 60.00 105 VAL A C 1
ATOM 797 O O . VAL A 1 105 ? 62.371 10.973 -64.575 1.00 60.00 105 VAL A O 1
ATOM 800 N N . ARG A 1 106 ? 63.137 12.179 -62.850 1.00 54.47 106 ARG A N 1
ATOM 801 C CA . ARG A 1 106 ? 63.649 13.274 -63.687 1.00 54.47 106 ARG A CA 1
ATOM 802 C C . ARG A 1 106 ? 65.041 13.705 -63.239 1.00 54.47 106 ARG A C 1
ATOM 804 O O . ARG A 1 106 ? 65.226 14.606 -62.434 1.00 54.47 106 ARG A O 1
ATOM 811 N N . SER A 1 107 ? 65.994 12.950 -63.779 1.00 52.56 107 SER A N 1
ATOM 812 C CA . SER A 1 107 ? 67.324 13.340 -64.260 1.00 52.56 107 SER A CA 1
ATOM 813 C C . SER A 1 107 ? 68.020 14.538 -63.598 1.00 52.56 107 SER A C 1
ATOM 815 O O . SER A 1 107 ? 67.749 15.697 -63.914 1.00 52.56 107 SER A O 1
ATOM 817 N N . LYS A 1 108 ? 69.073 14.218 -62.837 1.00 56.03 108 LYS A N 1
ATOM 818 C CA . LYS A 1 108 ? 70.269 15.058 -62.693 1.00 56.03 108 LYS A CA 1
ATOM 819 C C . LYS A 1 108 ? 70.744 15.505 -64.080 1.00 56.03 108 LYS A C 1
ATOM 821 O O . LYS A 1 108 ? 71.135 14.659 -64.883 1.00 56.03 108 LYS A O 1
ATOM 826 N N . HIS A 1 109 ? 70.776 16.808 -64.341 1.00 50.56 109 HIS A N 1
ATOM 827 C CA . HIS A 1 109 ? 71.564 17.353 -65.441 1.00 50.56 109 HIS A CA 1
ATOM 828 C C . HIS A 1 109 ? 72.736 18.147 -64.865 1.00 50.56 109 HIS A C 1
ATOM 830 O O . HIS A 1 109 ? 72.583 19.241 -64.333 1.00 50.56 109 HIS A O 1
ATOM 836 N N . ARG A 1 110 ? 73.909 17.511 -64.938 1.00 52.47 110 ARG A N 1
ATOM 837 C CA . ARG A 1 110 ? 75.230 18.122 -64.803 1.00 52.47 110 ARG A CA 1
ATOM 838 C C . ARG A 1 110 ? 75.442 19.132 -65.939 1.00 52.47 110 ARG A C 1
ATOM 840 O O . ARG A 1 110 ? 75.328 18.750 -67.098 1.00 52.47 110 ARG A O 1
ATOM 847 N N . ARG A 1 111 ? 75.888 20.338 -65.598 1.00 52.91 111 ARG A N 1
ATOM 848 C CA . ARG A 1 111 ? 76.905 21.159 -66.298 1.00 52.91 111 ARG A CA 1
ATOM 849 C C . ARG A 1 111 ? 77.604 21.924 -65.157 1.00 52.91 111 ARG A C 1
ATOM 851 O O . ARG A 1 111 ? 76.886 22.448 -64.321 1.00 52.91 111 ARG A O 1
ATOM 858 N N . PHE A 1 112 ? 78.913 21.913 -64.886 1.00 54.22 112 PHE A N 1
ATOM 859 C CA . PHE A 1 112 ? 80.125 21.956 -65.716 1.00 54.22 112 PHE A CA 1
ATOM 860 C C . PHE A 1 112 ? 80.066 23.050 -66.785 1.00 54.22 112 PHE A C 1
ATOM 862 O O . PHE A 1 112 ? 79.785 22.763 -67.946 1.00 54.22 112 PHE A O 1
ATOM 869 N N . LYS A 1 113 ? 80.297 24.303 -66.391 1.00 48.91 113 LYS A N 1
ATOM 870 C CA . LYS A 1 113 ? 81.596 24.987 -66.492 1.00 48.91 113 LYS A CA 1
ATOM 871 C C . LYS A 1 113 ? 81.530 26.318 -65.752 1.00 48.91 113 LYS A C 1
ATOM 873 O O . LYS A 1 113 ? 80.448 26.936 -65.808 1.00 48.91 113 LYS A O 1
#